Protein AF-A0A931Z4N9-F1 (afdb_monomer)

Secondary structure (DSSP, 8-state):
-EEEE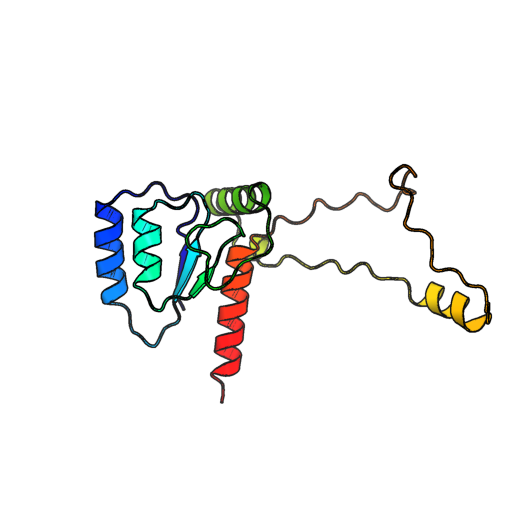-TT----HHHHHHHHHHHHTS-TTS-EEEE--TTS-HHHHHHHHHS--EEEEETT-SSPPSEEE---HHHHHHHHHHHHTT--HHHHH----------HHHHHHHHHTT-TT-PPPPPPPTTSPPP--S--PPPPP--HHHHHHHHHHHHHHHHT--

Nearest PDB structures (foldseek):
  8iye-assembly1_B  TM=2.465E-01  e=4.370E+00  Streptomyces hygroscopicus subsp. limoneus
  8iyf-assembly1_B  TM=2.688E-01  e=5.697E+00  Streptomyces hygroscopicus subsp. limoneus

Structure (mmCIF, N/CA/C/O backbone):
data_AF-A0A931Z4N9-F1
#
_entry.id   AF-A0A931Z4N9-F1
#
loop_
_atom_site.group_PDB
_atom_site.id
_atom_site.type_symbol
_atom_site.label_atom_id
_atom_site.label_a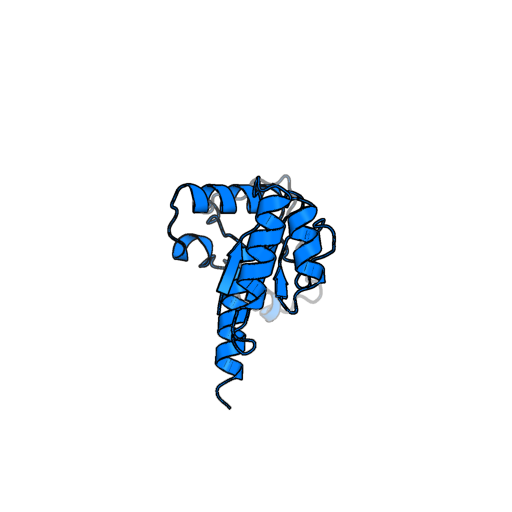lt_id
_atom_site.label_comp_id
_atom_site.label_asym_id
_atom_site.label_entity_id
_atom_site.label_seq_id
_atom_site.pdbx_PDB_ins_code
_atom_site.Cartn_x
_atom_site.Cartn_y
_atom_site.Cartn_z
_atom_site.occupancy
_atom_site.B_iso_or_equiv
_atom_site.auth_seq_id
_atom_site.auth_comp_id
_atom_site.auth_asym_id
_atom_site.auth_atom_id
_atom_site.pdbx_PDB_model_num
ATOM 1 N N . ALA A 1 1 ? -2.867 -9.776 9.766 1.00 87.06 1 ALA A N 1
ATOM 2 C CA . ALA A 1 1 ? -2.741 -8.319 9.523 1.00 87.06 1 ALA A CA 1
ATOM 3 C C . ALA A 1 1 ? -3.722 -7.926 8.421 1.00 87.06 1 ALA A C 1
ATOM 5 O O . ALA A 1 1 ? -4.298 -8.825 7.827 1.00 87.06 1 ALA A O 1
ATOM 6 N N . LEU A 1 2 ? -3.938 -6.634 8.160 1.00 92.81 2 LEU A N 1
ATOM 7 C CA . LEU A 1 2 ? -4.683 -6.173 6.978 1.00 92.81 2 LEU A CA 1
ATOM 8 C C . LEU A 1 2 ? -3.807 -5.207 6.192 1.00 92.81 2 LEU A C 1
ATOM 10 O O . LEU A 1 2 ? -3.187 -4.332 6.797 1.00 92.81 2 LEU A O 1
ATOM 14 N N . VAL A 1 3 ? -3.786 -5.379 4.876 1.00 95.06 3 VAL A N 1
ATOM 15 C CA . VAL A 1 3 ? -3.243 -4.406 3.932 1.00 95.06 3 VAL A CA 1
ATOM 16 C C . VAL A 1 3 ? -4.436 -3.800 3.210 1.00 95.06 3 VAL A C 1
ATOM 18 O O . VAL A 1 3 ? -5.223 -4.533 2.620 1.00 95.06 3 VAL A O 1
ATOM 21 N N . LEU A 1 4 ? -4.591 -2.488 3.322 1.00 94.38 4 LEU A N 1
ATOM 22 C CA . LEU A 1 4 ? -5.611 -1.724 2.625 1.00 94.38 4 LEU A CA 1
ATOM 23 C C . LEU A 1 4 ? -4.923 -0.913 1.534 1.00 94.38 4 LEU A C 1
ATOM 25 O O . LEU A 1 4 ? -4.118 -0.033 1.841 1.00 94.38 4 LEU A O 1
ATOM 29 N N . ASP A 1 5 ? -5.218 -1.223 0.279 1.00 94.94 5 ASP A N 1
ATOM 30 C CA . ASP A 1 5 ? -4.693 -0.466 -0.849 1.00 94.94 5 ASP A CA 1
ATOM 31 C C . ASP A 1 5 ? -5.649 0.674 -1.199 1.00 94.94 5 ASP A C 1
ATOM 33 O O . ASP A 1 5 ? -6.794 0.432 -1.575 1.00 94.94 5 ASP A O 1
ATOM 37 N N . LEU A 1 6 ? -5.199 1.916 -1.012 1.00 94.38 6 LEU A N 1
ATOM 38 C CA . LEU A 1 6 ? -5.955 3.118 -1.372 1.00 94.38 6 LEU A CA 1
ATOM 39 C C . LEU A 1 6 ? -5.322 3.860 -2.554 1.00 94.38 6 LEU A C 1
ATOM 41 O O . LEU A 1 6 ? -5.809 4.932 -2.935 1.00 94.38 6 LEU A O 1
ATOM 45 N N . ARG A 1 7 ? -4.246 3.314 -3.137 1.00 94.75 7 ARG A N 1
ATOM 46 C CA . ARG A 1 7 ? -3.598 3.903 -4.309 1.00 94.75 7 ARG A CA 1
ATOM 47 C C . ARG A 1 7 ? -4.597 3.973 -5.459 1.00 94.75 7 ARG A C 1
ATOM 49 O O . ARG A 1 7 ? -5.423 3.083 -5.616 1.00 94.75 7 ARG A O 1
ATOM 56 N N . TYR A 1 8 ? -4.534 5.061 -6.225 1.00 94.06 8 TYR A N 1
ATOM 57 C CA . TYR A 1 8 ? -5.346 5.285 -7.431 1.00 94.06 8 TYR A CA 1
ATOM 58 C C . TYR A 1 8 ? -6.875 5.130 -7.274 1.00 94.06 8 TYR A C 1
ATOM 60 O O . TYR A 1 8 ? -7.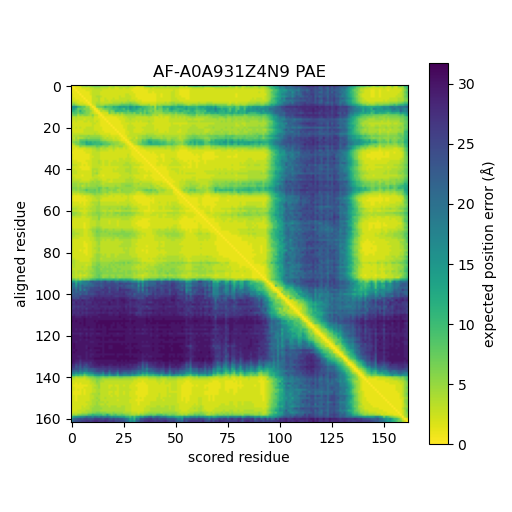591 5.068 -8.271 1.00 94.06 8 TYR A O 1
ATOM 68 N N . THR A 1 9 ? -7.395 5.119 -6.045 1.00 91.31 9 THR A N 1
ATOM 69 C CA . THR A 1 9 ? -8.836 5.037 -5.782 1.00 91.31 9 THR A CA 1
ATOM 70 C C . THR A 1 9 ? -9.570 6.294 -6.251 1.00 91.31 9 THR A C 1
ATOM 72 O O . THR A 1 9 ? -9.032 7.399 -6.244 1.00 91.31 9 THR A O 1
ATOM 75 N N . THR A 1 10 ? -10.843 6.141 -6.617 1.00 84.69 10 THR A N 1
ATOM 76 C CA . THR A 1 10 ? -11.712 7.236 -7.091 1.00 84.69 10 THR A CA 1
ATOM 77 C C . THR A 1 10 ? -12.733 7.698 -6.041 1.00 84.69 10 THR A C 1
ATOM 79 O O . THR A 1 10 ? -13.674 8.425 -6.353 1.00 84.69 10 THR A O 1
ATOM 82 N N . ALA A 1 11 ? -12.571 7.272 -4.785 1.00 73.62 11 ALA A N 1
ATOM 83 C CA . ALA A 1 11 ? -13.565 7.445 -3.729 1.00 73.62 11 ALA A CA 1
ATOM 84 C C . ALA A 1 11 ? -13.729 8.907 -3.256 1.00 73.62 11 ALA A C 1
ATOM 86 O O . ALA A 1 11 ? -12.760 9.663 -3.150 1.00 73.62 11 ALA A O 1
ATOM 87 N N . GLY A 1 12 ? -14.970 9.287 -2.925 1.00 71.50 12 GLY A N 1
ATOM 88 C CA . GLY A 1 12 ? -15.345 10.616 -2.424 1.00 71.50 12 GLY A CA 1
ATOM 89 C C . GLY A 1 12 ? -15.444 10.712 -0.893 1.00 71.50 12 GLY A C 1
ATOM 90 O O . GLY A 1 12 ? -15.155 9.766 -0.164 1.00 71.50 12 GLY A O 1
ATOM 91 N N . GLY A 1 13 ? -15.893 11.868 -0.386 1.00 70.75 13 GLY A N 1
ATOM 92 C CA . GLY A 1 13 ? -15.956 12.151 1.059 1.00 70.75 13 GLY A CA 1
ATOM 93 C C . GLY A 1 13 ? -16.860 11.210 1.871 1.00 70.75 13 GLY A C 1
ATOM 94 O O . GLY A 1 13 ? -16.494 10.838 2.983 1.00 70.75 13 GLY A O 1
ATOM 95 N N . ALA A 1 14 ? -17.994 10.768 1.314 1.00 76.12 14 ALA A N 1
ATOM 96 C CA . ALA A 1 14 ? -18.889 9.814 1.982 1.00 76.12 14 ALA A CA 1
ATOM 97 C C . ALA A 1 14 ? -18.198 8.460 2.238 1.00 76.12 14 ALA A C 1
ATOM 99 O O . ALA A 1 14 ? -18.234 7.941 3.352 1.00 76.12 14 ALA A O 1
ATOM 100 N N . SER A 1 15 ? -17.459 7.954 1.248 1.00 86.19 15 SER A N 1
ATOM 101 C CA . SER A 1 15 ? -16.686 6.713 1.363 1.00 86.19 15 SER A CA 1
ATOM 102 C C . SER A 1 15 ? -15.577 6.806 2.416 1.00 86.19 15 SER A C 1
ATOM 104 O O . SER A 1 15 ? -15.255 5.815 3.068 1.00 86.19 15 SER A O 1
ATOM 106 N N . ALA A 1 16 ? -14.997 7.994 2.621 1.00 87.06 16 ALA A N 1
ATOM 107 C CA . ALA A 1 16 ? -13.988 8.202 3.658 1.00 87.06 16 ALA A CA 1
ATOM 108 C C . ALA A 1 16 ? -14.575 8.073 5.076 1.00 87.06 16 ALA A C 1
ATOM 110 O O . ALA A 1 16 ? -13.934 7.479 5.944 1.00 87.06 16 ALA A O 1
ATOM 111 N N . ALA A 1 17 ? -15.792 8.578 5.306 1.00 88.69 17 ALA A N 1
ATOM 112 C CA . ALA A 1 17 ? -16.478 8.462 6.595 1.00 88.69 17 ALA A CA 1
ATOM 113 C C . ALA A 1 17 ? -16.884 7.010 6.903 1.00 88.69 17 ALA A C 1
ATOM 115 O O . ALA A 1 17 ? -16.684 6.529 8.020 1.00 88.69 17 ALA A O 1
ATOM 116 N N . GLU A 1 18 ? -17.393 6.287 5.903 1.00 90.38 18 GLU A N 1
ATOM 117 C CA . GLU A 1 18 ? -17.708 4.859 6.029 1.00 90.38 18 GLU A CA 1
ATOM 118 C C . GLU A 1 18 ? -16.456 4.036 6.343 1.00 90.38 18 GLU A C 1
ATOM 120 O O . GLU A 1 18 ? -16.451 3.237 7.283 1.00 90.38 18 GLU A O 1
ATOM 125 N N . LEU A 1 19 ? -15.359 4.286 5.621 1.00 90.31 19 LEU A N 1
ATOM 126 C CA . LEU A 1 19 ? -14.084 3.629 5.887 1.00 90.31 19 LEU A CA 1
ATOM 127 C C . LEU A 1 19 ? -13.566 3.956 7.293 1.00 90.31 19 LEU A C 1
ATOM 129 O O . LEU A 1 19 ? -13.088 3.063 7.988 1.00 90.31 19 LEU A O 1
ATOM 133 N N . GLN A 1 20 ? -13.680 5.208 7.743 1.00 89.44 20 GLN A N 1
ATOM 134 C CA . GLN A 1 20 ? -13.297 5.596 9.100 1.00 89.44 20 GLN A CA 1
ATOM 135 C C . GLN A 1 20 ? -14.081 4.814 10.157 1.00 89.44 20 GLN A C 1
ATOM 137 O O . GLN A 1 20 ? -13.481 4.286 11.096 1.00 89.44 20 GLN A O 1
ATOM 142 N N . SER A 1 21 ? -15.401 4.709 9.987 1.00 90.50 21 SER A N 1
ATOM 143 C CA . SER A 1 21 ? -16.265 3.934 10.878 1.00 90.50 21 SER A CA 1
ATOM 144 C C . SER A 1 21 ? -15.856 2.459 10.897 1.00 90.50 21 SER A C 1
ATOM 146 O O . SER A 1 21 ? -15.638 1.890 11.967 1.00 90.50 21 SER A O 1
ATOM 148 N N . ALA A 1 22 ? -15.625 1.863 9.723 1.00 89.75 22 ALA A N 1
ATOM 149 C CA . ALA A 1 22 ? -15.164 0.483 9.612 1.00 89.75 22 ALA A CA 1
ATOM 150 C C . ALA A 1 22 ? -13.819 0.267 10.330 1.00 89.75 22 ALA A C 1
ATOM 152 O O . ALA A 1 22 ? -13.668 -0.682 11.101 1.00 89.75 22 ALA A O 1
ATOM 153 N N . LEU A 1 23 ? -12.850 1.171 10.144 1.00 88.75 23 LEU A N 1
ATOM 154 C CA . LEU A 1 23 ? -11.543 1.086 10.797 1.00 88.75 23 LEU A CA 1
ATOM 155 C C . LEU A 1 23 ? -11.620 1.246 12.323 1.00 88.75 23 LEU A C 1
ATOM 157 O O . LEU A 1 23 ? -10.821 0.623 13.021 1.00 88.75 23 LEU A O 1
ATOM 161 N N . ALA A 1 24 ? -12.570 2.025 12.849 1.00 87.62 24 ALA A N 1
ATOM 162 C CA . ALA A 1 24 ? -12.753 2.216 14.290 1.00 87.62 24 ALA A CA 1
ATOM 163 C C . ALA A 1 24 ? -13.219 0.939 15.015 1.00 87.62 24 ALA A C 1
ATOM 165 O O . ALA A 1 24 ? -12.929 0.762 16.195 1.00 87.62 24 ALA A O 1
ATOM 166 N N . THR A 1 25 ? -13.895 0.025 14.311 1.00 87.75 25 THR A N 1
ATOM 167 C CA . THR A 1 25 ? -14.344 -1.267 14.871 1.00 87.75 25 THR A CA 1
ATOM 168 C C . THR A 1 25 ? -13.253 -2.339 14.892 1.00 87.75 25 THR A C 1
ATOM 170 O O . THR A 1 25 ? -13.435 -3.424 15.447 1.00 87.75 25 THR A O 1
ATOM 173 N N . ARG A 1 26 ? -12.102 -2.062 14.272 1.00 87.44 26 ARG A N 1
ATOM 174 C CA . ARG A 1 26 ? -11.026 -3.036 14.117 1.00 87.44 26 ARG A CA 1
ATOM 175 C C . ARG A 1 26 ? -10.359 -3.343 15.467 1.00 87.44 26 ARG A C 1
ATOM 177 O O . ARG A 1 26 ? -10.051 -2.423 16.224 1.00 87.44 26 ARG A O 1
ATOM 184 N N . PRO A 1 27 ? -9.998 -4.611 15.737 1.00 83.56 27 PRO A N 1
ATOM 185 C CA . PRO A 1 27 ? -9.208 -4.949 16.914 1.00 83.56 27 PRO A CA 1
ATOM 186 C C . PRO A 1 27 ? -7.818 -4.288 16.875 1.00 83.56 27 PRO A C 1
ATOM 188 O O . PRO A 1 27 ? -7.061 -4.431 15.909 1.00 83.56 27 PRO A O 1
ATOM 191 N N . ALA A 1 28 ? -7.463 -3.593 17.960 1.00 77.75 28 ALA A N 1
ATOM 192 C CA . ALA A 1 28 ? -6.239 -2.790 18.067 1.00 77.75 28 ALA A CA 1
ATOM 193 C C . ALA A 1 28 ? -4.931 -3.608 17.998 1.00 77.75 28 ALA A C 1
ATOM 195 O O . ALA A 1 28 ? -3.868 -3.072 17.696 1.00 77.75 28 ALA A O 1
ATOM 196 N N . ASN A 1 29 ? -4.990 -4.917 18.251 1.00 80.06 29 ASN A N 1
ATOM 197 C CA . ASN A 1 29 ? -3.825 -5.808 18.290 1.00 80.06 29 ASN A CA 1
ATOM 198 C C . ASN A 1 29 ? -3.395 -6.352 16.907 1.00 80.06 29 ASN A C 1
ATOM 200 O O . ASN A 1 29 ? -2.359 -7.023 16.795 1.00 80.06 29 ASN A O 1
ATOM 204 N N . ALA A 1 30 ? -4.160 -6.067 15.847 1.00 84.75 30 ALA A N 1
ATOM 205 C CA . ALA A 1 30 ? -3.900 -6.550 14.496 1.00 84.75 30 ALA A CA 1
ATOM 206 C C . ALA A 1 30 ? -3.264 -5.456 13.610 1.00 84.75 30 ALA A C 1
ATOM 208 O O . ALA A 1 30 ? -3.958 -4.498 13.251 1.00 84.75 30 ALA A O 1
ATOM 209 N N . PRO A 1 31 ? -2.002 -5.620 13.146 1.00 90.56 31 PRO A N 1
ATOM 210 C CA . PRO A 1 31 ? -1.324 -4.621 12.316 1.00 90.56 31 PRO A CA 1
ATOM 211 C C . PRO A 1 31 ? -2.147 -4.221 11.089 1.00 90.56 31 PRO A C 1
ATOM 213 O O . PRO A 1 31 ? -2.685 -5.096 10.397 1.00 90.56 31 PRO A O 1
ATOM 216 N N . LEU A 1 32 ? -2.243 -2.914 10.847 1.00 93.56 32 LEU A N 1
ATOM 217 C CA . LEU A 1 32 ? -2.905 -2.304 9.698 1.00 93.56 32 LEU A CA 1
ATOM 218 C C . LEU A 1 32 ? -1.863 -1.557 8.863 1.00 93.56 32 LEU A C 1
ATOM 220 O O . LEU A 1 32 ? -1.193 -0.655 9.368 1.00 93.56 32 LEU A O 1
ATOM 224 N N . PHE A 1 33 ? -1.751 -1.948 7.599 1.00 95.88 33 PHE A N 1
ATOM 225 C CA . PHE A 1 33 ? -0.919 -1.300 6.595 1.00 95.88 33 PHE A CA 1
ATOM 226 C C . PHE A 1 33 ? -1.831 -0.601 5.589 1.00 95.88 33 PHE A C 1
ATOM 228 O O . PHE A 1 33 ? -2.774 -1.224 5.106 1.00 95.88 33 PHE A O 1
ATOM 235 N N . ILE A 1 34 ? -1.566 0.666 5.283 1.00 95.88 34 ILE A N 1
ATOM 236 C CA . ILE A 1 34 ? -2.332 1.434 4.292 1.00 95.88 34 ILE A CA 1
ATOM 237 C C . ILE A 1 34 ? -1.381 1.850 3.177 1.00 95.88 34 ILE A C 1
ATOM 239 O O . ILE A 1 34 ? -0.384 2.523 3.447 1.00 95.88 34 ILE A O 1
ATOM 243 N N . LEU A 1 35 ? -1.676 1.439 1.946 1.00 97.06 35 LEU A N 1
ATOM 244 C CA . LEU A 1 35 ? -0.889 1.815 0.776 1.00 97.06 35 LEU A CA 1
ATOM 245 C C . LEU A 1 35 ? -1.458 3.104 0.189 1.00 97.06 35 LEU A C 1
ATOM 247 O O . LEU A 1 35 ? -2.661 3.213 -0.040 1.00 97.06 35 LEU A O 1
ATOM 251 N N . LEU A 1 36 ? -0.584 4.080 -0.021 1.00 96.06 36 LEU A N 1
ATOM 252 C CA . LEU A 1 36 ? -0.895 5.415 -0.505 1.00 96.06 36 LEU A CA 1
ATOM 253 C C . LEU A 1 36 ? -0.028 5.738 -1.723 1.00 96.06 36 LEU A C 1
ATOM 255 O O . LEU A 1 36 ? 1.067 5.207 -1.893 1.00 96.06 36 LEU A O 1
ATOM 259 N N . SER A 1 37 ? -0.536 6.632 -2.558 1.00 95.75 37 SER A N 1
ATOM 260 C CA . SER A 1 37 ? 0.135 7.210 -3.728 1.00 95.75 37 SER A CA 1
ATOM 261 C C . SER A 1 37 ? -0.195 8.705 -3.832 1.00 95.75 37 SER A C 1
ATOM 263 O O . SER A 1 37 ? -1.185 9.140 -3.229 1.00 95.75 37 SER A O 1
ATOM 265 N N . PRO A 1 38 ? 0.528 9.489 -4.653 1.00 95.06 38 PRO A N 1
ATOM 266 C CA . PRO A 1 38 ? 0.165 10.877 -4.945 1.00 95.06 38 PRO A CA 1
ATOM 267 C C . PRO A 1 38 ? -1.234 11.025 -5.566 1.00 95.06 38 PRO A C 1
ATOM 269 O O . PRO A 1 38 ? -1.838 12.087 -5.482 1.00 95.06 38 PRO A O 1
ATOM 272 N N . SER A 1 39 ? -1.767 9.957 -6.166 1.00 94.94 39 SER A N 1
ATOM 273 C CA . SER A 1 39 ? -3.114 9.919 -6.745 1.00 94.94 39 SER A CA 1
ATOM 274 C C . SER A 1 39 ? -4.213 9.567 -5.736 1.00 94.94 39 SER A C 1
ATOM 276 O O . SER A 1 39 ? -5.372 9.458 -6.122 1.00 94.94 39 SER A O 1
ATOM 278 N N . THR A 1 40 ? -3.880 9.361 -4.459 1.00 94.25 40 THR A N 1
ATOM 279 C CA . THR A 1 40 ? -4.884 9.035 -3.434 1.00 94.25 40 THR A CA 1
ATOM 280 C C . THR A 1 40 ? -5.756 10.261 -3.147 1.00 94.25 40 THR A C 1
ATOM 282 O O . THR A 1 40 ? -5.210 11.341 -2.912 1.00 94.25 40 THR A O 1
ATOM 285 N N . PRO A 1 41 ? -7.092 10.129 -3.093 1.00 92.81 41 PRO A N 1
ATOM 286 C CA . PRO A 1 41 ? -7.975 11.244 -2.775 1.00 92.81 41 PRO A CA 1
ATOM 287 C C . PRO A 1 41 ? -7.645 11.916 -1.424 1.00 92.81 41 PRO A C 1
ATOM 289 O O . PRO A 1 41 ? -7.449 11.214 -0.424 1.00 92.81 41 PRO A O 1
ATOM 292 N N . PRO A 1 42 ? -7.669 13.263 -1.330 1.00 90.56 42 PRO A N 1
ATOM 293 C CA . PRO A 1 42 ? -7.355 13.994 -0.096 1.00 90.56 42 PRO A CA 1
ATOM 294 C C . PRO A 1 42 ? -8.172 13.570 1.133 1.00 90.56 42 PRO A C 1
ATOM 296 O O . PRO A 1 42 ? -7.646 13.539 2.245 1.00 90.56 42 PRO A O 1
ATOM 299 N N . ALA A 1 43 ? -9.442 13.198 0.944 1.00 89.75 43 ALA A N 1
ATOM 300 C CA . ALA A 1 43 ? -10.304 12.722 2.028 1.00 89.75 43 ALA A CA 1
ATOM 301 C C . ALA A 1 43 ? -9.778 11.420 2.664 1.00 89.75 43 ALA A C 1
ATOM 303 O O . ALA A 1 43 ? -9.784 11.274 3.886 1.00 89.75 43 ALA A O 1
ATOM 304 N N . LEU A 1 44 ? -9.254 10.499 1.848 1.00 90.94 44 LEU A N 1
ATOM 305 C CA . LEU A 1 44 ? -8.648 9.252 2.319 1.00 90.94 44 LEU A CA 1
ATOM 306 C C . LEU A 1 44 ? -7.254 9.482 2.918 1.00 90.94 44 LEU A C 1
ATOM 308 O O . LEU A 1 44 ? -6.882 8.850 3.908 1.00 90.94 44 LEU A O 1
ATOM 312 N N . LEU A 1 45 ? -6.497 10.442 2.381 1.00 90.06 45 LEU A N 1
ATOM 313 C CA . LEU A 1 45 ? -5.219 10.861 2.960 1.00 90.06 45 LEU A CA 1
ATOM 314 C C . LEU A 1 45 ? -5.398 11.443 4.369 1.00 90.06 45 LEU A C 1
ATOM 316 O O . LEU A 1 45 ? -4.599 11.141 5.259 1.00 90.06 45 LEU A O 1
ATOM 320 N N . ALA A 1 46 ? -6.459 12.216 4.613 1.00 87.50 46 ALA A N 1
ATOM 321 C CA . ALA A 1 46 ? -6.768 12.751 5.938 1.00 87.50 46 ALA A CA 1
ATOM 322 C C . ALA A 1 46 ? -7.038 11.643 6.974 1.00 87.50 46 ALA A C 1
ATOM 324 O O . ALA A 1 46 ? -6.561 11.741 8.107 1.00 87.50 46 ALA A O 1
ATOM 325 N N . LEU A 1 47 ? -7.720 10.561 6.578 1.00 85.12 47 LEU A N 1
ATOM 326 C CA . LEU A 1 47 ? -7.976 9.404 7.443 1.00 85.12 47 LEU A CA 1
ATOM 327 C C . LEU A 1 47 ? -6.675 8.747 7.925 1.00 85.12 47 LEU A C 1
ATOM 329 O O . LEU A 1 47 ? -6.550 8.364 9.090 1.00 85.12 47 LEU A O 1
ATOM 333 N N . SER A 1 48 ? -5.674 8.671 7.047 1.00 82.94 48 SER A N 1
ATOM 334 C CA . SER A 1 48 ? -4.377 8.074 7.371 1.00 82.94 48 SER A CA 1
ATOM 335 C C . SER A 1 48 ? -3.632 8.803 8.501 1.00 82.94 48 SER A C 1
ATOM 337 O O . SER A 1 48 ? -2.890 8.170 9.251 1.00 82.94 48 SER A O 1
ATOM 339 N N . ARG A 1 49 ? -3.878 10.111 8.684 1.00 80.56 49 ARG A N 1
ATOM 340 C CA . ARG A 1 49 ? -3.279 10.923 9.762 1.00 80.56 49 ARG A CA 1
ATOM 341 C C . ARG A 1 49 ? -3.865 10.611 11.135 1.00 80.56 49 ARG A C 1
ATOM 343 O O . ARG A 1 49 ? -3.185 10.770 12.141 1.00 80.56 49 ARG A O 1
ATOM 350 N N . GLN A 1 50 ? -5.127 10.197 11.168 1.00 79.56 50 GLN A N 1
ATOM 351 C CA . GLN A 1 50 ? -5.869 9.938 12.403 1.00 79.56 50 GLN A CA 1
ATOM 352 C C . GLN A 1 50 ? -5.713 8.487 12.874 1.00 79.56 50 GLN A C 1
ATOM 354 O O . GLN A 1 50 ? -6.104 8.146 13.987 1.00 79.56 50 GLN A O 1
ATOM 359 N N . SER A 1 51 ? -5.147 7.621 12.030 1.00 78.06 51 SER A N 1
ATOM 360 C CA . SER A 1 51 ? -5.006 6.197 12.303 1.00 78.06 51 SER A CA 1
ATOM 361 C C . SER A 1 51 ? -3.609 5.847 12.837 1.00 78.06 51 SER A C 1
ATOM 363 O O . SER A 1 51 ? -2.598 6.329 12.312 1.00 78.06 51 SER A O 1
ATOM 365 N N . PRO A 1 52 ? -3.494 4.916 13.805 1.00 83.62 52 PRO A N 1
ATOM 366 C CA . PRO A 1 52 ? -2.206 4.330 14.176 1.00 83.62 52 PRO A CA 1
ATOM 367 C C . PRO A 1 52 ? -1.615 3.432 13.071 1.00 83.62 52 PRO A C 1
ATOM 369 O O . PRO A 1 52 ? -0.503 2.931 13.231 1.00 83.62 52 PRO A O 1
ATOM 372 N N . ALA A 1 53 ? -2.319 3.236 11.948 1.00 90.12 53 ALA A N 1
ATOM 373 C CA . ALA A 1 53 ? -1.865 2.448 10.808 1.00 90.12 53 ALA A CA 1
ATOM 374 C C . ALA A 1 53 ? -0.469 2.843 10.308 1.00 90.12 53 ALA A C 1
ATOM 376 O O . ALA A 1 53 ? -0.078 4.015 10.330 1.00 90.12 53 ALA A O 1
ATOM 377 N N . LEU A 1 54 ? 0.274 1.862 9.799 1.00 94.25 54 LEU A N 1
ATOM 378 C CA . LEU A 1 54 ? 1.525 2.116 9.100 1.00 94.25 54 LEU A CA 1
ATOM 379 C C . LEU A 1 54 ? 1.215 2.446 7.638 1.00 94.25 54 LEU A C 1
ATOM 381 O O . LEU A 1 54 ? 0.703 1.599 6.908 1.00 94.25 54 LEU A O 1
ATOM 385 N N . THR A 1 55 ? 1.505 3.674 7.218 1.00 96.69 55 THR A N 1
ATOM 386 C CA . THR A 1 55 ? 1.315 4.110 5.832 1.00 96.69 55 THR A CA 1
ATOM 387 C C . THR A 1 55 ? 2.560 3.822 5.003 1.00 96.69 55 THR A C 1
ATOM 389 O O . THR A 1 55 ? 3.682 4.053 5.458 1.00 96.69 55 THR A O 1
ATOM 392 N N . LEU A 1 56 ? 2.364 3.319 3.787 1.00 97.94 56 LEU A N 1
ATOM 393 C CA . LEU A 1 56 ? 3.426 3.010 2.834 1.00 97.94 56 LEU A CA 1
ATOM 394 C C . LEU A 1 56 ? 3.096 3.640 1.489 1.00 97.94 56 LEU A C 1
ATOM 396 O O . LEU A 1 56 ? 1.942 3.625 1.080 1.00 97.94 56 LEU A O 1
ATOM 400 N N . GLY A 1 57 ? 4.093 4.153 0.785 1.00 96.81 57 GLY A N 1
ATOM 401 C CA . GLY A 1 57 ? 3.884 4.716 -0.545 1.00 96.81 57 GLY A CA 1
ATOM 402 C C . GLY A 1 57 ? 5.176 5.231 -1.162 1.00 96.81 57 GLY A C 1
ATOM 403 O O . GLY A 1 57 ? 6.200 5.284 -0.471 1.00 96.81 57 GLY A O 1
ATOM 404 N N . PRO A 1 58 ? 5.162 5.597 -2.451 1.00 96.31 58 PRO A N 1
ATOM 405 C CA . PRO A 1 58 ? 6.313 6.199 -3.101 1.00 96.31 58 PRO A CA 1
ATOM 406 C C . PRO A 1 58 ? 6.594 7.603 -2.555 1.00 96.31 58 PRO A C 1
ATOM 408 O O . PRO A 1 58 ? 5.738 8.250 -1.937 1.00 96.31 58 PRO A O 1
ATOM 411 N N . ALA A 1 59 ? 7.805 8.090 -2.829 1.00 94.06 59 ALA A N 1
ATOM 412 C CA . ALA A 1 59 ? 8.146 9.492 -2.619 1.00 94.06 59 ALA A CA 1
ATOM 413 C C . ALA A 1 59 ? 7.180 10.413 -3.393 1.00 94.06 59 ALA A C 1
ATOM 415 O O . ALA A 1 59 ? 6.684 10.049 -4.458 1.00 94.06 59 ALA A O 1
ATOM 416 N N . GLY A 1 60 ? 6.906 11.600 -2.846 1.00 91.62 60 GLY A N 1
ATOM 417 C CA . GLY A 1 60 ? 5.956 12.562 -3.422 1.00 91.62 60 GLY A CA 1
ATOM 418 C C . GLY A 1 60 ? 4.489 12.327 -3.044 1.00 91.62 60 GLY A C 1
ATOM 419 O O . GLY A 1 60 ? 3.625 13.093 -3.459 1.00 91.62 60 GLY A O 1
ATOM 420 N N . THR A 1 61 ? 4.187 11.293 -2.254 1.00 93.38 61 THR A N 1
ATOM 421 C CA . THR A 1 61 ? 2.872 11.155 -1.612 1.00 93.38 61 THR A CA 1
ATOM 422 C C . THR A 1 61 ? 2.768 12.162 -0.468 1.00 93.38 61 THR A C 1
ATOM 424 O O . THR A 1 61 ? 3.635 12.165 0.402 1.00 93.38 61 THR A O 1
ATOM 427 N N . GLU A 1 62 ? 1.709 12.977 -0.445 1.00 91.44 62 GLU A N 1
ATOM 428 C CA . GLU A 1 62 ? 1.490 13.998 0.587 1.00 91.44 62 GLU A CA 1
ATOM 429 C C . GLU A 1 62 ? 0.180 13.759 1.360 1.00 91.44 62 GLU A C 1
ATOM 431 O O . GLU A 1 62 ? -0.880 13.695 0.742 1.00 91.44 62 GLU A O 1
ATOM 436 N N . PRO A 1 63 ? 0.197 13.652 2.706 1.00 89.25 63 PRO A N 1
ATOM 437 C CA . PRO A 1 63 ? 1.379 13.690 3.570 1.00 89.25 63 PRO A CA 1
ATOM 438 C C . PRO A 1 63 ? 2.328 12.511 3.318 1.00 89.25 63 PRO A C 1
ATOM 440 O O . PRO A 1 63 ? 1.884 11.424 2.941 1.00 89.25 63 PRO A O 1
ATOM 443 N N . ALA A 1 64 ? 3.615 12.724 3.604 1.00 92.75 64 ALA A N 1
ATOM 444 C CA . ALA A 1 64 ? 4.635 11.687 3.499 1.00 92.75 64 ALA A CA 1
ATOM 445 C C . ALA A 1 64 ? 4.220 10.392 4.241 1.00 92.75 64 ALA A C 1
ATOM 447 O O . ALA A 1 64 ? 3.880 10.439 5.432 1.00 92.75 64 ALA A O 1
ATOM 448 N N . PRO A 1 65 ? 4.256 9.221 3.575 1.00 95.06 65 PRO A N 1
ATOM 449 C CA . PRO A 1 65 ? 4.020 7.937 4.218 1.00 95.06 65 PRO A CA 1
ATOM 450 C C . PRO A 1 65 ? 5.057 7.661 5.311 1.00 95.06 65 PRO A C 1
ATOM 452 O O . PRO A 1 65 ? 6.223 8.029 5.183 1.00 95.06 65 PRO A O 1
ATOM 455 N N . LYS A 1 66 ? 4.662 6.926 6.358 1.00 95.88 66 LYS A N 1
ATOM 456 C CA . LYS A 1 66 ? 5.574 6.492 7.433 1.00 95.88 66 LYS A CA 1
ATOM 457 C C . LYS A 1 66 ? 6.710 5.615 6.897 1.00 95.88 66 LYS A C 1
ATOM 459 O O . LYS A 1 66 ? 7.802 5.613 7.454 1.00 95.88 66 LYS A O 1
ATOM 464 N N . VAL A 1 67 ? 6.452 4.869 5.823 1.00 96.62 67 VAL A N 1
ATOM 465 C CA . VAL A 1 67 ? 7.453 4.099 5.083 1.00 96.62 67 VAL A CA 1
ATOM 466 C C . VAL A 1 67 ? 7.456 4.555 3.629 1.00 96.62 67 VAL A C 1
ATOM 468 O O . VAL A 1 67 ? 6.590 4.170 2.842 1.00 96.62 67 VAL A O 1
ATOM 471 N N . VAL A 1 68 ? 8.459 5.350 3.265 1.00 97.19 68 VAL A N 1
ATOM 472 C CA . VAL A 1 68 ? 8.684 5.757 1.875 1.00 97.19 68 VAL A CA 1
ATOM 473 C C . VAL A 1 68 ? 9.361 4.612 1.122 1.00 97.19 68 VAL A C 1
ATOM 475 O O . VAL A 1 68 ? 10.425 4.125 1.511 1.00 97.19 68 VAL A O 1
ATOM 478 N N . VAL A 1 69 ? 8.733 4.156 0.043 1.00 96.00 69 VAL A N 1
ATOM 479 C CA . VAL A 1 69 ? 9.201 3.041 -0.781 1.00 96.00 69 VAL A CA 1
ATOM 480 C C . VAL A 1 69 ? 9.866 3.580 -2.042 1.00 96.00 69 VAL A C 1
ATOM 482 O O . VAL A 1 69 ? 9.304 4.405 -2.755 1.00 96.00 69 VAL A O 1
ATOM 485 N N . LYS A 1 70 ? 11.072 3.090 -2.341 1.00 93.75 70 LYS A N 1
ATOM 486 C CA . LYS A 1 70 ? 11.790 3.444 -3.569 1.00 93.75 70 LYS A CA 1
ATOM 487 C C . LYS A 1 70 ? 11.132 2.765 -4.774 1.00 93.75 70 LYS A C 1
ATOM 489 O O . LYS A 1 70 ? 11.371 1.587 -5.030 1.00 93.75 70 LYS A O 1
ATOM 494 N N . THR A 1 71 ? 10.314 3.518 -5.496 1.00 92.12 71 THR A N 1
ATOM 495 C CA . THR A 1 71 ? 9.708 3.148 -6.778 1.00 92.12 71 THR A CA 1
ATOM 496 C C . THR A 1 71 ? 9.343 4.432 -7.524 1.00 92.12 71 THR A C 1
ATOM 498 O O . THR A 1 71 ? 9.068 5.450 -6.888 1.00 92.12 71 THR A O 1
ATOM 501 N N . ASP A 1 72 ? 9.407 4.414 -8.852 1.00 90.75 72 ASP A N 1
ATOM 502 C CA . ASP A 1 72 ? 8.929 5.518 -9.683 1.00 90.75 72 ASP A CA 1
ATOM 503 C C . ASP A 1 72 ? 7.414 5.406 -9.933 1.00 90.75 72 ASP A C 1
ATOM 505 O O . ASP A 1 72 ? 6.834 4.322 -9.849 1.00 90.75 72 ASP A O 1
ATOM 509 N N . ALA A 1 73 ? 6.774 6.532 -10.259 1.00 89.50 73 ALA A N 1
ATOM 510 C CA . ALA A 1 73 ? 5.322 6.608 -10.423 1.00 89.50 73 ALA A CA 1
ATOM 511 C C . ALA A 1 73 ? 4.782 5.731 -11.568 1.00 89.50 73 ALA A C 1
ATOM 513 O O . ALA A 1 73 ? 3.661 5.236 -11.478 1.00 89.50 73 ALA A O 1
ATOM 514 N N . ALA A 1 74 ? 5.560 5.524 -12.636 1.00 90.88 74 ALA A N 1
ATOM 515 C CA . ALA A 1 74 ? 5.129 4.712 -13.770 1.00 90.88 74 ALA A CA 1
ATOM 516 C C . ALA A 1 74 ? 5.170 3.215 -13.431 1.00 90.88 74 ALA A C 1
ATOM 518 O O . ALA A 1 74 ? 4.269 2.466 -13.808 1.00 90.88 74 ALA A O 1
ATOM 519 N N . SER A 1 75 ? 6.192 2.768 -12.703 1.00 91.56 75 SER A N 1
ATOM 520 C CA . SER A 1 75 ? 6.285 1.391 -12.216 1.00 91.56 75 SER A CA 1
ATOM 521 C C . SER A 1 75 ? 5.239 1.083 -11.143 1.00 91.56 75 SER A C 1
ATOM 523 O O . SER A 1 75 ? 4.612 0.030 -11.233 1.00 91.56 75 SER A O 1
ATOM 525 N N . ASP A 1 76 ? 5.001 1.993 -10.188 1.00 93.94 76 ASP A N 1
ATOM 526 C CA . ASP A 1 76 ? 3.921 1.856 -9.191 1.00 93.94 76 ASP A CA 1
ATOM 527 C C . ASP A 1 76 ? 2.560 1.724 -9.885 1.00 93.94 76 ASP A C 1
ATOM 529 O O . ASP A 1 76 ? 1.812 0.784 -9.614 1.00 93.94 76 ASP A O 1
ATOM 533 N N . ARG A 1 77 ? 2.288 2.587 -10.876 1.00 95.00 77 ARG A N 1
ATOM 534 C CA . ARG A 1 77 ? 1.034 2.544 -11.629 1.00 95.00 77 ARG A CA 1
ATOM 535 C C . ARG A 1 77 ? 0.856 1.244 -12.408 1.00 95.00 77 ARG A C 1
ATOM 537 O O . ARG A 1 77 ? -0.194 0.624 -12.308 1.00 95.00 77 ARG A O 1
ATOM 544 N N . ARG A 1 78 ? 1.876 0.803 -13.152 1.00 94.75 78 ARG A N 1
ATOM 545 C CA . ARG A 1 78 ? 1.802 -0.458 -13.913 1.00 94.75 78 ARG A CA 1
ATOM 546 C C . ARG A 1 78 ? 1.600 -1.668 -13.006 1.00 94.75 78 ARG A C 1
ATOM 548 O O . ARG A 1 78 ? 0.878 -2.583 -13.382 1.00 94.75 78 ARG A O 1
ATOM 555 N N . ALA A 1 79 ? 2.248 -1.691 -11.842 1.00 93.94 79 ALA A N 1
ATOM 556 C CA . ALA A 1 79 ? 2.096 -2.780 -10.886 1.00 93.94 79 ALA A CA 1
ATOM 557 C C . ALA A 1 79 ? 0.683 -2.814 -10.283 1.00 93.94 79 ALA A C 1
ATOM 559 O O . ALA A 1 79 ? 0.096 -3.889 -10.182 1.00 93.94 79 ALA A O 1
ATOM 560 N N . TYR A 1 80 ? 0.122 -1.643 -9.966 1.00 95.50 80 TYR A N 1
ATOM 561 C CA . TYR A 1 80 ? -1.270 -1.511 -9.543 1.00 95.50 80 TYR A CA 1
ATOM 562 C C . TYR A 1 80 ? -2.247 -1.978 -10.632 1.00 95.50 80 TYR A C 1
ATOM 564 O O . TYR A 1 80 ? -3.088 -2.832 -10.373 1.00 95.50 80 TYR A O 1
ATOM 572 N N . ASP A 1 81 ? -2.091 -1.493 -11.869 1.00 95.56 81 ASP A N 1
ATOM 573 C CA . ASP A 1 81 ? -2.960 -1.879 -12.988 1.00 95.56 81 ASP A CA 1
ATOM 574 C C . ASP A 1 81 ? -2.888 -3.394 -13.264 1.00 95.56 81 ASP A C 1
ATOM 576 O O . ASP A 1 81 ? -3.896 -4.016 -13.590 1.00 95.56 81 ASP A O 1
ATOM 580 N N . ALA A 1 82 ? -1.713 -4.015 -13.104 1.00 94.62 82 ALA A N 1
ATOM 581 C CA . ALA A 1 82 ? -1.561 -5.462 -13.231 1.00 94.62 82 ALA A CA 1
ATOM 582 C C . ALA A 1 82 ? -2.321 -6.225 -12.134 1.00 94.62 82 ALA A C 1
ATOM 584 O O . ALA A 1 82 ? -2.933 -7.252 -12.429 1.00 94.62 82 ALA A O 1
ATOM 585 N N . LEU A 1 83 ? -2.306 -5.730 -10.891 1.00 93.81 83 LEU A N 1
ATOM 586 C CA . LEU A 1 83 ? -3.076 -6.317 -9.793 1.00 93.81 83 LEU A CA 1
ATOM 587 C C . LEU A 1 83 ? -4.585 -6.223 -10.065 1.00 93.81 83 LEU A C 1
ATOM 589 O O . LEU A 1 83 ? -5.280 -7.230 -9.947 1.00 93.81 83 LEU A O 1
ATOM 593 N N . GLU A 1 84 ? -5.071 -5.057 -10.500 1.00 93.12 84 GLU A N 1
ATOM 594 C CA . GLU A 1 84 ? -6.476 -4.847 -10.888 1.00 93.12 84 GLU A CA 1
ATOM 595 C C . GLU A 1 84 ? -6.887 -5.724 -12.082 1.00 93.12 84 GLU A C 1
ATOM 597 O O . GLU A 1 84 ? -7.999 -6.248 -12.126 1.00 93.12 84 GLU A O 1
ATOM 602 N N . ALA A 1 85 ? -5.972 -5.959 -13.028 1.00 94.44 85 ALA A N 1
ATOM 603 C CA . ALA A 1 85 ? -6.176 -6.873 -14.152 1.00 94.44 85 ALA A CA 1
ATOM 604 C C . ALA A 1 85 ? -6.146 -8.366 -13.757 1.00 94.44 85 ALA A C 1
ATOM 606 O O . ALA A 1 85 ? -6.291 -9.233 -14.621 1.00 94.44 85 ALA A O 1
ATOM 607 N N . GLY A 1 86 ? -5.965 -8.686 -12.470 1.00 92.94 86 GLY A N 1
ATOM 608 C CA . GLY A 1 86 ? -6.005 -10.049 -11.944 1.00 92.94 86 GLY A CA 1
ATOM 609 C C . GLY A 1 86 ? -4.663 -10.782 -11.955 1.00 92.94 86 GLY A C 1
ATOM 610 O O . GLY A 1 86 ? -4.647 -12.011 -11.852 1.00 92.94 86 GLY A O 1
ATOM 611 N N . ALA A 1 87 ? -3.533 -10.074 -12.073 1.00 91.94 87 ALA A N 1
ATOM 612 C CA . ALA A 1 87 ? -2.225 -10.696 -11.898 1.00 91.94 87 ALA A CA 1
ATOM 613 C C . ALA A 1 87 ? -2.125 -11.352 -10.512 1.00 91.94 87 ALA A C 1
ATOM 615 O O . ALA A 1 87 ? -2.532 -10.789 -9.493 1.00 91.94 87 ALA A O 1
ATOM 616 N N . ALA A 1 88 ? -1.565 -12.561 -10.472 1.00 91.00 88 ALA A N 1
ATOM 617 C CA . ALA A 1 88 ? -1.438 -13.302 -9.229 1.00 91.00 88 ALA A CA 1
ATOM 618 C C . ALA A 1 88 ? -0.506 -12.562 -8.256 1.00 91.00 88 ALA A C 1
ATOM 620 O O . ALA A 1 88 ? 0.594 -12.136 -8.618 1.00 91.00 88 ALA A O 1
ATOM 621 N N . LEU A 1 89 ? -0.953 -12.401 -7.008 1.00 89.69 89 LEU A N 1
ATOM 622 C CA . LEU A 1 89 ? -0.265 -11.587 -6.004 1.00 89.69 89 LEU A CA 1
ATOM 623 C C . LEU A 1 89 ? 1.197 -12.008 -5.791 1.00 89.69 89 LEU A C 1
ATOM 625 O O . LEU A 1 89 ? 2.070 -11.158 -5.630 1.00 89.69 89 LEU A O 1
ATOM 629 N N . ASP A 1 90 ? 1.468 -13.312 -5.796 1.00 89.25 90 ASP A N 1
ATOM 630 C CA . ASP A 1 90 ? 2.805 -13.883 -5.653 1.00 89.25 90 ASP A CA 1
ATOM 631 C C . ASP A 1 90 ? 3.761 -13.402 -6.750 1.00 89.25 90 ASP A C 1
ATOM 633 O O . ASP A 1 90 ? 4.902 -13.056 -6.445 1.00 89.25 90 ASP A O 1
ATOM 637 N N . THR A 1 91 ? 3.300 -13.280 -7.994 1.00 89.50 91 THR A N 1
ATOM 638 C CA . THR A 1 91 ? 4.119 -12.789 -9.115 1.00 89.50 91 THR A CA 1
ATOM 639 C C . THR A 1 91 ? 4.570 -11.339 -8.924 1.00 89.50 91 THR A C 1
ATOM 641 O O . THR A 1 91 ? 5.713 -11.008 -9.231 1.00 89.50 91 THR A O 1
ATOM 644 N N . LEU A 1 92 ? 3.722 -10.495 -8.326 1.00 90.69 92 LEU A N 1
ATOM 645 C CA . LEU A 1 92 ? 4.003 -9.075 -8.096 1.00 90.69 92 LEU A CA 1
ATOM 646 C C . LEU A 1 92 ? 4.875 -8.813 -6.859 1.00 90.69 92 LEU A C 1
ATOM 648 O O . LEU A 1 92 ? 5.517 -7.768 -6.779 1.00 90.69 92 LEU A O 1
ATOM 652 N N . ILE A 1 93 ? 4.920 -9.730 -5.885 1.00 91.12 93 ILE A N 1
ATOM 653 C CA . ILE A 1 93 ? 5.661 -9.528 -4.623 1.00 91.12 93 ILE A CA 1
ATOM 654 C C . ILE A 1 93 ? 6.951 -10.347 -4.517 1.00 91.12 93 ILE A C 1
ATOM 656 O O . ILE A 1 93 ? 7.744 -10.115 -3.603 1.00 91.12 93 ILE A O 1
ATOM 660 N N . THR A 1 94 ? 7.193 -11.299 -5.420 1.00 82.44 94 THR A N 1
ATOM 661 C CA . THR A 1 94 ? 8.362 -12.201 -5.369 1.00 82.44 94 THR A CA 1
ATOM 662 C C . THR A 1 94 ? 9.587 -11.686 -6.116 1.00 82.44 94 THR A C 1
ATOM 664 O O . THR A 1 94 ? 10.554 -12.436 -6.242 1.00 82.44 94 THR A O 1
ATOM 667 N N . GLY A 1 95 ? 9.589 -10.418 -6.554 1.00 64.25 95 GLY A N 1
ATOM 668 C CA . GLY A 1 95 ? 10.672 -9.811 -7.330 1.00 64.25 95 GLY A CA 1
ATOM 669 C C . GLY A 1 95 ? 12.053 -10.196 -6.803 1.00 64.25 95 GLY A C 1
ATOM 670 O O . GLY A 1 95 ? 12.493 -9.686 -5.765 1.00 64.25 95 GLY A O 1
ATOM 671 N N . LYS A 1 96 ? 12.717 -11.123 -7.507 1.00 58.16 96 LYS A N 1
ATOM 672 C CA . LYS A 1 96 ? 14.099 -11.494 -7.222 1.00 58.16 96 LYS A CA 1
ATOM 673 C C . LYS A 1 96 ? 14.932 -10.250 -7.484 1.00 58.16 96 LYS A C 1
ATOM 675 O O . LYS A 1 96 ? 14.856 -9.649 -8.550 1.00 58.16 96 LYS A O 1
ATOM 680 N N . ILE A 1 97 ? 15.686 -9.823 -6.478 1.00 53.97 97 ILE A N 1
ATOM 681 C CA . ILE A 1 97 ? 16.796 -8.915 -6.729 1.00 53.97 97 ILE A CA 1
ATOM 682 C C . ILE A 1 97 ? 17.827 -9.794 -7.418 1.00 53.97 97 ILE A C 1
ATOM 684 O O . ILE A 1 97 ? 18.526 -10.552 -6.742 1.00 53.97 97 ILE A O 1
ATOM 688 N N . ASP A 1 98 ? 17.857 -9.748 -8.745 1.00 50.34 98 ASP A N 1
ATOM 689 C CA . ASP A 1 98 ? 18.979 -10.279 -9.500 1.00 50.34 98 ASP A CA 1
ATOM 690 C C . ASP A 1 98 ? 20.183 -9.426 -9.112 1.00 50.34 98 ASP A C 1
ATOM 692 O O . ASP A 1 98 ? 20.384 -8.308 -9.580 1.00 50.34 98 ASP A O 1
ATOM 696 N N . LYS A 1 99 ? 20.918 -9.913 -8.112 1.00 52.88 99 LYS A N 1
ATOM 697 C CA . LYS A 1 99 ? 22.230 -9.381 -7.796 1.00 52.88 99 LYS A CA 1
ATOM 698 C C . LYS A 1 99 ? 23.129 -9.820 -8.934 1.00 52.88 99 LYS A C 1
ATOM 700 O O . LYS A 1 99 ? 23.303 -11.023 -9.138 1.00 52.88 99 LYS A O 1
ATOM 705 N N . GLU A 1 100 ? 23.666 -8.845 -9.651 1.00 55.41 100 GLU A N 1
ATOM 706 C CA . GLU A 1 100 ? 24.752 -9.065 -10.591 1.00 55.41 100 GLU A CA 1
ATOM 707 C C . GLU A 1 100 ? 25.853 -9.832 -9.856 1.00 55.41 100 GLU A C 1
ATOM 709 O O . GLU A 1 100 ? 26.342 -9.407 -8.804 1.00 55.41 100 GLU A O 1
ATOM 714 N N . ARG A 1 101 ? 26.136 -11.046 -10.330 1.00 62.22 101 ARG A N 1
ATOM 715 C CA . ARG A 1 101 ? 27.221 -11.843 -9.779 1.00 62.22 101 ARG A CA 1
ATOM 716 C C . ARG A 1 101 ? 28.488 -11.310 -10.412 1.00 62.22 101 ARG A C 1
ATOM 718 O O . ARG A 1 101 ? 28.764 -11.620 -11.563 1.00 62.22 101 ARG A O 1
ATOM 725 N N . PHE A 1 102 ? 29.213 -10.489 -9.667 1.00 56.12 102 PHE A N 1
ATOM 726 C CA . PHE A 1 102 ? 30.600 -10.221 -10.004 1.00 56.12 102 PHE A CA 1
ATOM 727 C C . PHE A 1 102 ? 31.338 -11.560 -9.953 1.00 56.12 102 PHE A C 1
ATOM 729 O O . PHE A 1 102 ? 31.234 -12.282 -8.959 1.00 56.12 102 PHE A O 1
ATOM 736 N N . ASP A 1 103 ? 31.977 -11.926 -11.061 1.00 58.47 103 ASP A N 1
ATOM 737 C CA . ASP A 1 103 ? 32.768 -13.145 -11.157 1.00 58.47 103 ASP A CA 1
ATOM 738 C C . ASP A 1 103 ? 33.984 -12.998 -10.237 1.00 58.47 103 ASP A C 1
ATOM 740 O O . ASP A 1 103 ? 34.924 -12.253 -10.518 1.00 58.47 103 ASP A O 1
ATOM 744 N N . GLU A 1 1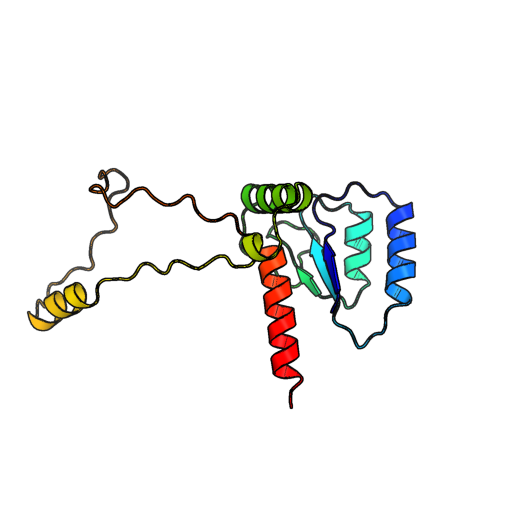04 ? 33.934 -13.659 -9.080 1.00 59.41 104 GLU A N 1
ATOM 745 C CA . GLU A 1 104 ? 35.006 -13.613 -8.084 1.00 59.41 104 GLU A CA 1
ATOM 746 C C . GLU A 1 104 ? 36.331 -14.148 -8.659 1.00 59.41 104 GLU A C 1
ATOM 748 O O . GLU A 1 104 ? 37.393 -13.789 -8.153 1.00 59.41 104 GLU A O 1
ATOM 753 N N . ALA A 1 105 ? 36.295 -14.937 -9.744 1.00 58.28 105 ALA A N 1
ATOM 754 C CA . ALA A 1 105 ? 37.495 -15.412 -10.428 1.00 58.28 105 ALA A CA 1
ATOM 755 C C . ALA A 1 105 ? 38.306 -14.261 -11.047 1.00 58.28 105 ALA A C 1
ATOM 757 O O . ALA A 1 105 ? 39.531 -14.257 -10.938 1.00 58.28 105 ALA A O 1
ATOM 758 N N . THR A 1 106 ? 37.643 -13.244 -11.610 1.00 57.41 106 THR A N 1
ATOM 759 C CA . THR A 1 106 ? 38.317 -12.065 -12.181 1.00 57.41 106 THR A CA 1
ATOM 760 C C . THR A 1 106 ? 38.958 -11.207 -11.087 1.00 57.41 106 THR A C 1
ATOM 762 O O . THR A 1 106 ? 40.100 -10.777 -11.226 1.00 57.41 106 THR A O 1
ATOM 765 N N . LEU A 1 107 ? 38.279 -11.037 -9.944 1.00 59.31 107 LEU A N 1
ATOM 766 C CA . LEU A 1 107 ? 38.839 -10.322 -8.788 1.00 59.31 107 LEU A CA 1
ATOM 767 C C . LEU A 1 107 ? 40.060 -11.036 -8.186 1.00 59.31 107 LEU A C 1
ATOM 769 O O . LEU A 1 107 ? 40.992 -10.379 -7.722 1.00 59.31 107 LEU A O 1
ATOM 773 N N . VAL A 1 108 ? 40.074 -12.372 -8.179 1.00 62.53 108 VAL A N 1
ATOM 774 C CA . VAL A 1 108 ? 41.208 -13.156 -7.670 1.00 62.53 108 VAL A CA 1
ATOM 775 C C . VAL A 1 108 ? 42.396 -13.118 -8.632 1.00 62.53 108 VAL A C 1
ATOM 777 O O . VAL A 1 108 ? 43.530 -13.038 -8.159 1.00 62.53 108 VAL A O 1
ATOM 780 N N . GLU A 1 109 ? 42.180 -13.128 -9.951 1.00 57.62 109 GLU A N 1
ATOM 781 C CA . GLU A 1 109 ? 43.265 -12.960 -10.930 1.00 57.62 109 GLU A CA 1
ATOM 782 C C . GLU A 1 109 ? 43.919 -11.574 -10.839 1.00 57.62 109 GLU A C 1
ATOM 784 O O . GLU A 1 109 ? 45.149 -11.488 -10.852 1.00 57.62 109 GLU A O 1
ATOM 789 N N . GLU A 1 110 ? 43.134 -10.507 -10.667 1.00 56.88 110 GLU A N 1
ATOM 790 C CA . GLU A 1 110 ? 43.652 -9.142 -10.495 1.00 56.88 110 GLU A CA 1
ATOM 791 C C . GLU A 1 110 ? 44.451 -8.978 -9.189 1.00 56.88 110 GLU A C 1
ATOM 793 O O . GLU A 1 110 ? 45.489 -8.313 -9.171 1.00 56.88 110 GLU A O 1
ATOM 798 N N . PHE A 1 111 ? 44.020 -9.630 -8.102 1.00 56.09 111 PHE A N 1
ATOM 799 C CA . PHE A 1 111 ? 44.700 -9.549 -6.805 1.00 56.09 111 PHE A CA 1
ATOM 800 C C . PHE A 1 111 ? 45.936 -10.462 -6.715 1.00 56.09 111 PHE A C 1
ATOM 802 O O . PHE A 1 111 ? 46.950 -10.084 -6.128 1.00 56.09 111 PHE A O 1
ATOM 809 N N . SER A 1 112 ? 45.886 -11.657 -7.318 1.00 54.16 112 SER A N 1
ATOM 810 C CA . SER A 1 112 ? 46.971 -12.654 -7.248 1.00 54.16 112 SER A CA 1
ATOM 811 C C . SER A 1 112 ? 48.200 -12.267 -8.071 1.00 54.16 112 SER A C 1
ATOM 813 O O . SER A 1 112 ? 49.305 -12.696 -7.746 1.00 54.16 112 SER A O 1
ATOM 815 N N . HIS A 1 113 ? 48.035 -11.430 -9.100 1.00 55.81 113 HIS A N 1
ATOM 816 C CA . HIS A 1 113 ? 49.151 -10.930 -9.909 1.00 55.81 113 HIS A CA 1
ATOM 817 C C . HIS A 1 113 ? 49.787 -9.647 -9.366 1.00 55.81 113 HIS A C 1
ATOM 819 O O . HIS A 1 113 ? 50.711 -9.133 -9.993 1.00 55.81 113 HIS A O 1
ATOM 825 N N . GLY A 1 114 ? 49.339 -9.152 -8.202 1.00 48.03 114 GLY A N 1
ATOM 826 C CA . GLY A 1 114 ? 50.002 -8.071 -7.476 1.00 48.03 114 GLY A CA 1
ATOM 827 C C . GLY A 1 114 ? 50.332 -6.874 -8.363 1.00 48.03 114 GLY A C 1
ATOM 828 O O . GLY A 1 114 ? 51.490 -6.473 -8.415 1.00 48.03 114 GLY A O 1
ATOM 829 N N . ASN A 1 115 ? 49.345 -6.340 -9.087 1.00 57.06 115 ASN A N 1
ATOM 830 C CA . ASN A 1 115 ? 49.514 -5.108 -9.849 1.00 57.06 115 ASN A CA 1
ATOM 831 C C . ASN A 1 115 ? 49.265 -3.901 -8.919 1.00 57.06 115 ASN A C 1
ATOM 833 O O . ASN A 1 115 ? 48.104 -3.586 -8.648 1.00 57.06 115 ASN A O 1
ATOM 837 N N . PRO A 1 116 ? 50.309 -3.221 -8.402 1.00 57.12 116 PRO A N 1
ATOM 838 C CA . PRO A 1 116 ? 50.138 -2.079 -7.502 1.00 57.12 116 PRO A CA 1
ATOM 839 C C . PRO A 1 116 ? 49.514 -0.857 -8.198 1.00 57.12 116 PRO A C 1
ATOM 841 O O . PRO A 1 116 ? 49.037 0.040 -7.509 1.00 57.12 116 PRO A O 1
ATOM 844 N N . ASP A 1 117 ? 49.474 -0.853 -9.536 1.00 57.19 117 ASP A N 1
ATOM 845 C CA . ASP A 1 117 ? 48.899 0.204 -10.374 1.00 57.19 117 ASP A CA 1
ATOM 846 C C . ASP A 1 117 ? 47.525 -0.181 -10.949 1.00 57.19 117 ASP A C 1
ATOM 848 O O . ASP A 1 117 ? 47.074 0.398 -11.941 1.00 57.19 117 ASP A O 1
ATOM 852 N N . ALA A 1 118 ? 46.842 -1.172 -10.361 1.00 56.62 118 ALA A N 1
ATOM 853 C CA . ALA A 1 118 ? 45.480 -1.522 -10.746 1.00 56.62 118 ALA A CA 1
ATOM 854 C C . ALA A 1 118 ? 44.546 -0.326 -10.497 1.00 56.62 118 ALA A C 1
ATOM 856 O O . ALA A 1 118 ? 44.065 -0.088 -9.387 1.00 56.62 118 ALA A O 1
ATOM 857 N N . MET A 1 119 ? 44.304 0.463 -11.544 1.00 54.97 119 MET A N 1
ATOM 858 C CA . MET A 1 119 ? 43.277 1.489 -11.512 1.00 54.97 119 MET A CA 1
ATOM 859 C C . MET A 1 119 ? 41.910 0.805 -11.475 1.00 54.97 119 MET A C 1
ATOM 861 O O . MET A 1 119 ? 41.710 -0.175 -12.198 1.00 54.97 119 MET A O 1
ATOM 865 N N . PRO A 1 120 ? 40.959 1.306 -10.665 1.00 57.03 120 PRO A N 1
ATOM 866 C CA . PRO A 1 120 ? 39.601 0.789 -10.684 1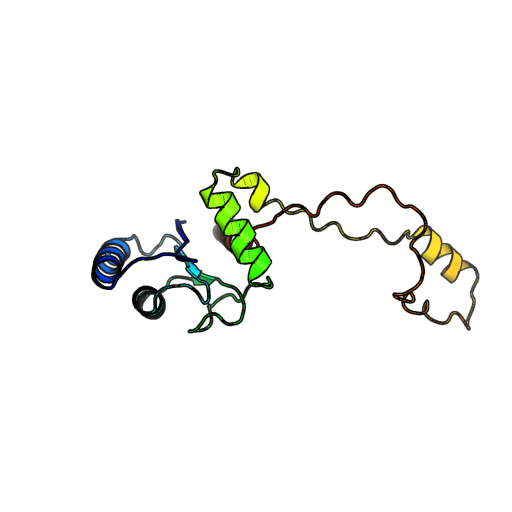.00 57.03 120 PRO A CA 1
ATOM 867 C C . PRO A 1 120 ? 39.076 0.807 -12.125 1.00 57.03 120 PRO A C 1
ATOM 869 O O . PRO A 1 120 ? 39.365 1.767 -12.854 1.00 57.03 120 PRO A O 1
ATOM 872 N N . PRO A 1 121 ? 38.332 -0.231 -12.547 1.00 55.28 121 PRO A N 1
ATOM 873 C CA . PRO A 1 121 ? 37.808 -0.296 -13.898 1.00 55.28 121 PRO A CA 1
ATOM 874 C C . PRO A 1 121 ? 37.050 0.995 -14.189 1.00 55.28 121 PRO A C 1
ATOM 876 O O . PRO A 1 121 ? 36.254 1.476 -13.375 1.00 55.28 121 PRO A O 1
ATOM 879 N N . THR A 1 122 ? 37.356 1.595 -15.337 1.00 57.28 122 THR A N 1
ATOM 880 C CA . THR A 1 122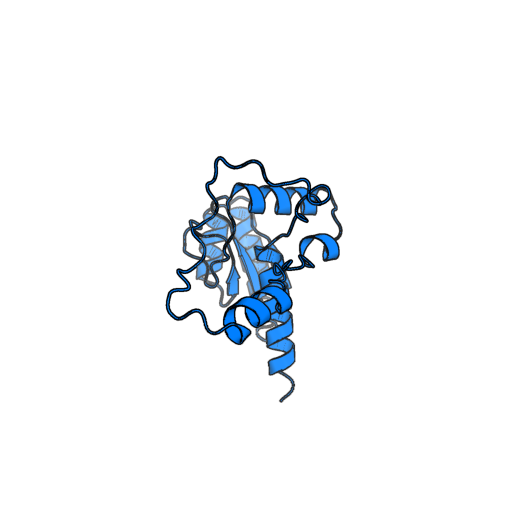 ? 36.657 2.794 -15.784 1.00 57.28 122 THR A CA 1
ATOM 881 C C . THR A 1 122 ? 35.172 2.443 -15.875 1.00 57.28 122 THR A C 1
ATOM 883 O O . THR A 1 122 ? 34.845 1.359 -16.369 1.00 57.28 122 THR A O 1
ATOM 886 N N . PRO A 1 123 ? 34.262 3.302 -15.380 1.00 52.78 123 PRO A N 1
ATOM 887 C CA . PRO A 1 123 ? 32.836 3.068 -15.539 1.00 52.78 123 PRO A CA 1
ATOM 888 C C . PRO A 1 123 ? 32.551 2.779 -17.016 1.00 52.78 123 PRO A C 1
ATOM 890 O O . PRO A 1 123 ? 33.116 3.477 -17.864 1.00 52.78 123 PRO A O 1
ATOM 893 N N . PRO A 1 124 ? 31.736 1.762 -17.337 1.00 53.22 124 PRO A N 1
ATOM 894 C CA . PRO A 1 124 ? 31.481 1.412 -18.722 1.00 53.22 124 PRO A CA 1
ATOM 895 C C . PRO A 1 124 ? 30.957 2.643 -19.460 1.00 53.22 124 PRO A C 1
ATOM 897 O O . PRO A 1 124 ? 30.045 3.325 -18.981 1.00 53.22 124 PRO A O 1
ATOM 900 N N . ASP A 1 125 ? 31.571 2.942 -20.604 1.00 50.06 125 ASP A N 1
ATOM 901 C CA . ASP A 1 125 ? 31.128 4.019 -21.475 1.00 50.06 125 ASP A CA 1
ATOM 902 C C . ASP A 1 125 ? 29.683 3.702 -21.898 1.00 50.06 125 ASP A C 1
ATOM 904 O O . ASP A 1 125 ? 29.449 2.652 -22.511 1.00 50.06 125 ASP A O 1
ATOM 908 N N . PRO A 1 126 ? 28.696 4.564 -21.589 1.00 57.50 126 PRO A N 1
ATOM 909 C CA . PRO A 1 126 ? 27.298 4.318 -21.937 1.00 57.50 126 PRO A CA 1
ATOM 910 C C . PRO A 1 126 ? 27.066 4.196 -23.452 1.00 57.50 126 PRO A C 1
ATOM 912 O O . PRO A 1 126 ? 25.966 3.836 -23.866 1.00 57.50 126 PRO A O 1
ATOM 915 N N . THR A 1 127 ? 28.074 4.493 -24.278 1.00 52.22 127 THR A N 1
ATOM 916 C CA . THR A 1 127 ? 28.023 4.373 -25.737 1.00 52.22 127 THR A CA 1
ATOM 917 C C . THR A 1 127 ? 28.650 3.090 -26.293 1.00 52.22 127 THR A C 1
ATOM 919 O O . THR A 1 127 ? 28.474 2.806 -27.479 1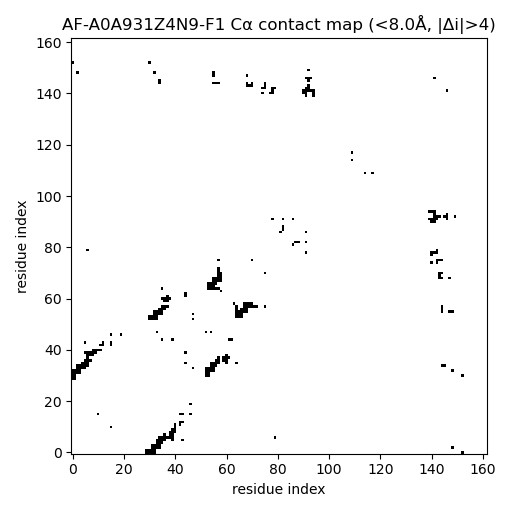.00 52.22 127 THR A O 1
ATOM 922 N N . THR A 1 128 ? 29.322 2.272 -25.470 1.00 49.19 128 THR A N 1
ATOM 923 C CA . THR A 1 128 ? 29.851 0.973 -25.926 1.00 49.19 128 THR A CA 1
ATOM 924 C C . THR A 1 128 ? 28.737 -0.076 -26.066 1.00 49.19 128 THR A C 1
ATO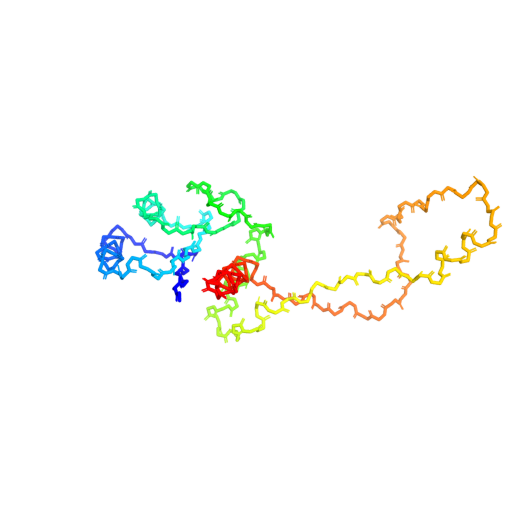M 926 O O . THR A 1 128 ? 28.024 -0.341 -25.095 1.00 49.19 128 THR A O 1
ATOM 929 N N . PRO A 1 129 ? 28.570 -0.716 -27.243 1.00 46.97 129 PRO A N 1
ATOM 930 C CA . PRO A 1 129 ? 27.630 -1.819 -27.402 1.00 46.97 129 PRO A CA 1
ATOM 931 C C . PRO A 1 129 ? 28.058 -2.989 -26.513 1.00 46.97 129 PRO A C 1
ATOM 933 O O . PRO A 1 129 ? 29.148 -3.541 -26.669 1.00 46.97 129 PRO A O 1
ATOM 936 N N . LYS A 1 130 ? 27.195 -3.359 -25.566 1.00 51.31 130 LYS A N 1
ATOM 937 C CA . LYS A 1 130 ? 27.362 -4.535 -24.710 1.00 51.31 130 LYS A CA 1
ATOM 938 C C . LYS A 1 130 ? 27.447 -5.773 -25.612 1.00 51.31 130 LYS A C 1
ATOM 940 O O . LYS A 1 130 ? 26.523 -6.017 -26.382 1.00 51.31 130 LYS A O 1
ATOM 945 N N . ALA A 1 131 ? 28.549 -6.522 -25.541 1.00 49.84 131 ALA A N 1
ATOM 946 C CA . ALA A 1 131 ? 28.668 -7.803 -26.236 1.00 49.84 131 ALA A CA 1
ATOM 947 C C . ALA A 1 131 ? 27.514 -8.724 -25.808 1.00 49.84 131 ALA A C 1
ATOM 949 O O . ALA A 1 131 ? 27.174 -8.752 -24.623 1.00 49.84 131 ALA A O 1
ATOM 950 N N . ASP A 1 132 ? 26.919 -9.421 -26.781 1.00 50.09 132 ASP A N 1
ATOM 951 C CA . ASP A 1 132 ? 25.671 -10.189 -26.691 1.00 50.09 132 ASP A CA 1
ATOM 952 C C . ASP A 1 132 ? 25.664 -11.220 -25.546 1.00 50.09 132 ASP A C 1
ATOM 954 O O . ASP A 1 132 ? 25.898 -12.417 -25.722 1.00 50.09 132 ASP A O 1
ATOM 958 N N . GLY A 1 133 ? 25.355 -10.749 -24.340 1.00 44.31 133 GLY A N 1
ATOM 959 C CA . GLY A 1 133 ? 24.796 -11.561 -23.274 1.00 44.31 133 GLY A CA 1
ATOM 960 C C . GLY A 1 133 ? 23.333 -11.838 -23.601 1.00 44.31 133 GLY A C 1
ATOM 961 O O . GLY A 1 133 ? 22.631 -10.944 -24.068 1.00 44.31 133 GLY A O 1
ATOM 962 N N . ALA A 1 134 ? 22.903 -13.084 -23.385 1.00 52.62 134 ALA A N 1
ATOM 963 C CA . ALA A 1 134 ? 21.550 -13.598 -23.614 1.00 52.62 134 ALA A CA 1
ATOM 964 C C . ALA A 1 134 ? 20.436 -12.556 -23.365 1.00 52.62 134 ALA A C 1
ATOM 966 O O . ALA A 1 134 ? 20.562 -11.771 -22.425 1.00 52.62 134 ALA A O 1
ATOM 967 N N . PRO A 1 135 ? 19.337 -12.574 -24.154 1.00 45.72 135 PRO A N 1
ATOM 968 C CA . PRO A 1 135 ? 18.321 -11.525 -24.137 1.00 45.72 135 PRO A CA 1
ATOM 969 C C . PRO A 1 135 ? 17.900 -11.210 -22.706 1.00 45.72 135 PRO A C 1
ATOM 971 O O . PRO A 1 135 ? 17.468 -12.114 -21.981 1.00 45.72 135 PRO A O 1
ATOM 974 N N . ASP A 1 136 ? 18.056 -9.939 -22.322 1.00 50.69 136 ASP A N 1
ATOM 975 C CA . ASP A 1 136 ? 17.626 -9.415 -21.029 1.00 50.69 136 ASP A CA 1
ATOM 976 C C . ASP A 1 136 ? 16.192 -9.892 -20.802 1.00 50.69 136 ASP A C 1
ATOM 978 O O . ASP A 1 136 ? 15.261 -9.502 -21.518 1.00 50.69 136 ASP A O 1
ATOM 982 N N . LYS A 1 137 ? 16.006 -10.811 -19.845 1.00 52.25 137 LYS A N 1
ATOM 983 C CA . LYS A 1 137 ? 14.657 -11.218 -19.462 1.00 52.25 137 LYS A CA 1
ATOM 984 C C . LYS A 1 137 ? 13.927 -9.941 -19.060 1.00 52.25 137 LYS A C 1
ATOM 986 O O . LYS A 1 137 ? 14.477 -9.179 -18.262 1.00 52.25 137 LYS A O 1
ATOM 991 N N . PRO A 1 138 ? 12.711 -9.695 -19.578 1.00 57.03 138 PRO A N 1
ATOM 992 C CA . PRO A 1 138 ? 11.973 -8.501 -19.212 1.00 57.03 138 PRO A CA 1
ATOM 993 C C . PRO A 1 138 ? 11.878 -8.449 -17.690 1.00 57.03 138 PRO A C 1
ATOM 995 O O . PRO A 1 138 ? 11.453 -9.422 -17.058 1.00 57.03 138 PRO A O 1
ATOM 998 N N . ALA A 1 139 ? 12.353 -7.341 -17.115 1.00 65.44 139 ALA A N 1
ATOM 999 C CA . ALA A 1 139 ? 12.402 -7.161 -15.674 1.00 65.44 139 ALA A CA 1
ATOM 1000 C C . ALA A 1 139 ? 11.023 -7.475 -15.087 1.00 65.44 139 ALA A C 1
ATOM 1002 O O . ALA A 1 139 ? 10.016 -6.891 -15.500 1.00 65.44 139 ALA A O 1
ATOM 1003 N N . VAL A 1 140 ? 10.977 -8.430 -14.156 1.00 76.94 140 VAL A N 1
ATOM 1004 C CA . VAL A 1 140 ? 9.717 -8.897 -13.573 1.00 76.94 140 VAL A CA 1
ATOM 1005 C C . VAL A 1 140 ? 9.026 -7.715 -12.899 1.00 76.94 140 VAL A C 1
ATOM 1007 O O . VAL A 1 140 ? 9.578 -7.096 -11.982 1.00 76.94 140 VAL A O 1
ATOM 1010 N N . LEU A 1 141 ? 7.816 -7.396 -13.366 1.00 89.19 141 LEU A N 1
ATOM 1011 C CA . LEU A 1 141 ? 7.000 -6.335 -12.792 1.00 89.19 141 LEU A CA 1
ATOM 1012 C C . LEU A 1 141 ? 6.763 -6.645 -11.312 1.00 89.19 141 LEU A C 1
ATOM 1014 O O . LEU A 1 141 ? 6.173 -7.663 -10.967 1.00 89.19 141 LEU A O 1
ATOM 1018 N N . THR A 1 142 ? 7.269 -5.777 -10.440 1.00 91.88 142 THR A N 1
ATOM 1019 C CA . THR A 1 142 ? 7.190 -5.949 -8.989 1.00 91.88 142 THR A CA 1
ATOM 1020 C C . THR A 1 142 ? 6.442 -4.770 -8.392 1.00 91.88 142 THR A C 1
ATOM 1022 O O . THR A 1 142 ? 6.870 -3.626 -8.555 1.00 91.88 142 THR A O 1
ATOM 1025 N N . ASP A 1 143 ? 5.392 -5.042 -7.624 1.00 94.88 143 ASP A N 1
ATOM 1026 C CA . ASP A 1 143 ? 4.757 -4.034 -6.785 1.00 94.88 143 ASP A CA 1
ATOM 1027 C C . ASP A 1 143 ? 5.604 -3.820 -5.528 1.00 94.88 143 ASP A C 1
ATOM 1029 O O . ASP A 1 143 ? 5.491 -4.535 -4.530 1.00 94.88 143 ASP A O 1
ATOM 1033 N N . ARG A 1 144 ? 6.503 -2.834 -5.579 1.00 94.94 144 ARG A N 1
ATOM 1034 C CA . ARG A 1 144 ? 7.439 -2.556 -4.481 1.00 94.94 144 ARG A CA 1
ATOM 1035 C C . ARG A 1 144 ? 6.731 -2.124 -3.198 1.00 94.94 144 ARG A C 1
ATOM 1037 O O . ARG A 1 144 ? 7.231 -2.422 -2.109 1.00 94.94 144 ARG A O 1
ATOM 1044 N N . VAL A 1 145 ? 5.601 -1.427 -3.305 1.00 96.88 145 VAL A N 1
ATOM 1045 C CA . VAL A 1 145 ? 4.855 -0.904 -2.153 1.00 96.88 145 VAL A CA 1
ATOM 1046 C C . VAL A 1 145 ? 4.137 -2.051 -1.443 1.00 96.88 145 VAL A C 1
ATOM 1048 O O . VAL A 1 145 ? 4.316 -2.241 -0.235 1.00 96.88 145 VAL A O 1
ATOM 1051 N N . LEU A 1 146 ? 3.426 -2.887 -2.200 1.00 96.31 146 LEU A N 1
ATOM 1052 C CA . LEU A 1 146 ? 2.753 -4.075 -1.683 1.00 96.31 146 LEU A CA 1
ATOM 1053 C C . LEU A 1 146 ? 3.751 -5.116 -1.159 1.00 96.31 146 LEU A C 1
ATOM 1055 O O . LEU A 1 146 ? 3.593 -5.630 -0.048 1.00 96.31 146 LEU A O 1
ATOM 1059 N N . GLN A 1 147 ? 4.842 -5.358 -1.893 1.00 95.31 147 GLN A N 1
ATOM 1060 C CA . GLN A 1 147 ? 5.951 -6.206 -1.454 1.00 95.31 147 GLN A CA 1
ATOM 1061 C C . GLN A 1 147 ? 6.492 -5.743 -0.092 1.00 95.31 147 GLN A C 1
ATOM 1063 O O . GLN A 1 147 ? 6.706 -6.560 0.808 1.00 95.31 147 GLN A O 1
ATOM 1068 N N . ARG A 1 148 ? 6.683 -4.430 0.107 1.00 96.25 148 ARG A N 1
ATOM 1069 C CA . ARG A 1 148 ? 7.165 -3.891 1.387 1.00 96.25 148 ARG A CA 1
ATOM 1070 C C . ARG A 1 148 ? 6.176 -4.141 2.526 1.00 96.25 148 ARG A C 1
ATOM 1072 O O . ARG A 1 148 ? 6.623 -4.495 3.618 1.00 96.25 148 ARG A O 1
ATOM 1079 N N . ALA A 1 149 ? 4.871 -4.008 2.290 1.00 96.25 149 ALA A N 1
ATOM 1080 C CA . ALA A 1 149 ? 3.852 -4.314 3.294 1.00 96.25 149 ALA A CA 1
ATOM 1081 C C . ALA A 1 149 ? 3.888 -5.794 3.713 1.00 96.25 149 ALA A C 1
ATOM 1083 O O . ALA A 1 149 ? 3.870 -6.102 4.908 1.00 96.25 149 ALA A O 1
ATOM 1084 N N . VAL A 1 150 ? 4.041 -6.712 2.751 1.00 94.62 150 VAL A N 1
ATOM 1085 C CA . VAL A 1 150 ? 4.202 -8.149 3.031 1.00 94.62 150 VAL A CA 1
ATOM 1086 C C . VAL A 1 150 ? 5.482 -8.421 3.824 1.00 94.62 150 VAL A C 1
ATOM 1088 O O . VAL A 1 150 ? 5.447 -9.151 4.818 1.00 94.62 150 VAL A O 1
ATOM 1091 N N . HIS A 1 151 ? 6.607 -7.815 3.438 1.00 94.38 151 HIS A N 1
ATOM 1092 C CA . HIS A 1 151 ? 7.872 -7.962 4.159 1.00 94.38 151 HIS A CA 1
ATOM 1093 C C . HIS A 1 151 ? 7.771 -7.485 5.611 1.00 94.38 151 HIS A C 1
ATOM 1095 O O . HIS A 1 151 ? 8.213 -8.190 6.517 1.00 94.38 151 HIS A O 1
ATOM 1101 N N . LEU A 1 152 ? 7.148 -6.330 5.850 1.00 94.81 152 LEU A N 1
ATOM 1102 C CA . LEU A 1 152 ? 6.945 -5.807 7.201 1.00 94.81 152 LEU A CA 1
ATOM 1103 C C . LEU A 1 152 ? 6.008 -6.693 8.017 1.00 94.81 152 LEU A C 1
ATOM 1105 O O . LEU A 1 152 ? 6.285 -6.957 9.185 1.00 94.81 152 LEU A O 1
ATOM 1109 N N . HIS A 1 153 ? 4.940 -7.217 7.413 1.00 93.06 153 HIS A N 1
ATOM 1110 C CA . HIS A 1 153 ? 4.077 -8.171 8.097 1.00 93.06 153 HIS A CA 1
ATOM 1111 C C . HIS A 1 153 ? 4.850 -9.417 8.548 1.00 93.06 153 HIS A C 1
ATOM 1113 O O . HIS A 1 153 ? 4.749 -9.798 9.717 1.00 93.06 153 HIS A O 1
ATOM 1119 N N . ARG A 1 154 ? 5.635 -10.024 7.649 1.00 92.31 154 ARG A N 1
ATOM 1120 C CA . ARG A 1 154 ? 6.453 -11.207 7.957 1.00 92.31 154 ARG A CA 1
ATOM 1121 C C . ARG A 1 154 ? 7.493 -10.912 9.036 1.00 92.31 154 ARG A C 1
ATOM 1123 O O . ARG A 1 154 ? 7.646 -11.710 9.954 1.00 92.31 154 ARG A O 1
ATOM 1130 N N . ALA A 1 155 ? 8.141 -9.749 8.976 1.00 92.62 155 ALA A N 1
ATOM 1131 C CA . ALA A 1 155 ? 9.082 -9.317 10.003 1.00 92.62 155 ALA A CA 1
ATOM 1132 C C . ALA A 1 155 ? 8.406 -9.183 11.379 1.00 92.62 155 ALA A C 1
ATOM 1134 O O . ALA A 1 155 ? 8.913 -9.712 12.363 1.00 92.62 155 ALA A O 1
ATOM 1135 N N . LEU A 1 156 ? 7.226 -8.556 11.456 1.00 90.81 156 LEU A N 1
ATOM 1136 C CA . LEU A 1 156 ? 6.479 -8.441 12.714 1.00 90.81 156 LEU A CA 1
ATOM 1137 C C . LEU A 1 156 ? 6.061 -9.803 13.281 1.00 90.81 156 LEU A C 1
ATOM 1139 O O . LEU A 1 156 ? 6.050 -9.970 14.496 1.00 90.81 156 LEU A O 1
ATOM 1143 N N . LEU A 1 157 ? 5.714 -10.774 12.429 1.00 91.00 157 LEU A N 1
ATOM 1144 C CA . LEU A 1 157 ? 5.424 -12.138 12.882 1.00 91.00 157 LEU A CA 1
ATOM 1145 C C . LEU A 1 157 ? 6.665 -12.811 13.473 1.00 91.00 157 LEU A C 1
ATOM 1147 O O . LEU A 1 157 ? 6.570 -13.409 14.540 1.00 91.00 157 LEU A O 1
ATOM 1151 N N . ALA A 1 158 ? 7.822 -12.666 12.823 1.00 90.69 158 ALA A N 1
ATOM 1152 C CA . ALA A 1 158 ? 9.081 -13.211 13.325 1.00 90.69 158 ALA A CA 1
ATOM 1153 C C . ALA A 1 158 ? 9.496 -12.589 14.672 1.00 90.69 158 ALA A C 1
ATOM 1155 O O . ALA A 1 158 ? 10.070 -13.274 15.513 1.00 90.69 158 ALA A O 1
ATOM 1156 N N . LEU A 1 159 ? 9.173 -11.311 14.900 1.00 87.75 159 LEU A N 1
ATOM 1157 C CA . LEU A 1 159 ? 9.457 -10.619 16.161 1.00 87.75 159 LEU A CA 1
ATOM 1158 C C . LEU A 1 159 ? 8.496 -10.991 17.300 1.00 87.75 159 LEU A C 1
ATOM 1160 O O . LEU A 1 159 ? 8.898 -10.944 18.456 1.00 87.75 159 LEU A O 1
ATOM 1164 N N . LYS A 1 160 ? 7.245 -11.364 16.995 1.00 71.19 160 LYS A N 1
ATOM 1165 C CA . LYS A 1 160 ? 6.236 -11.770 17.995 1.00 71.19 160 LYS A CA 1
ATOM 1166 C C . LYS A 1 160 ? 6.459 -13.175 18.576 1.00 71.19 160 LYS A C 1
ATOM 1168 O O . LYS A 1 160 ? 5.732 -13.566 19.478 1.00 71.19 160 LYS A O 1
ATOM 1173 N N . LEU A 1 161 ? 7.434 -13.928 18.068 1.00 50.62 161 LEU A N 1
ATOM 1174 C CA . LEU A 1 161 ? 7.788 -15.283 18.511 1.00 50.62 161 LEU A CA 1
ATOM 1175 C C . LEU A 1 161 ? 8.765 -15.302 19.710 1.00 50.62 161 LEU A C 1
ATOM 1177 O O . LEU A 1 161 ? 9.583 -16.212 19.827 1.00 50.62 161 LEU A O 1
ATOM 1181 N N . ARG A 1 162 ? 8.691 -14.309 20.602 1.00 43.47 162 ARG A N 1
ATOM 1182 C CA . ARG A 1 162 ? 9.442 -14.264 21.865 1.00 43.47 162 ARG A CA 1
ATOM 1183 C C . ARG A 1 162 ? 8.526 -13.930 23.027 1.00 43.47 162 ARG A C 1
ATOM 1185 O O . ARG A 1 162 ? 7.735 -12.975 22.870 1.00 43.47 162 ARG A O 1
#

Mean predicted aligned error: 12.37 Å

Solvent-accessible surface area (backbone atoms only — not comparable to full-atom values): 9879 Å² total; per-residue (Å²): 115,48,78,45,81,43,48,73,43,88,68,56,66,70,56,36,53,53,50,50,54,58,59,71,73,51,68,88,89,53,57,42,36,36,36,44,33,67,61,33,40,68,59,54,50,55,52,57,74,78,41,94,50,49,30,30,14,37,76,80,19,77,76,72,39,82,40,68,34,94,61,54,74,68,54,51,48,52,31,50,53,39,47,75,73,62,50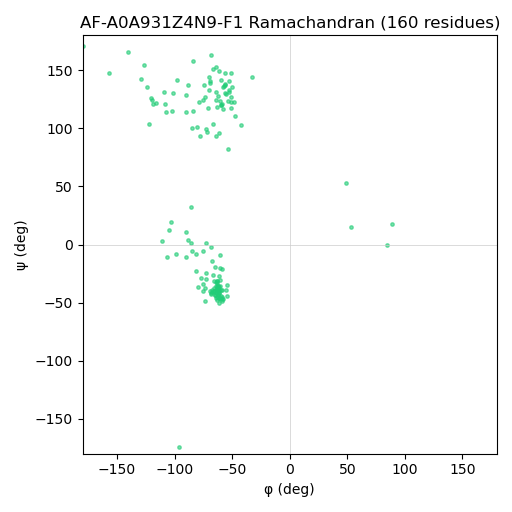,59,67,65,66,29,48,60,58,74,80,81,68,82,76,74,61,62,67,60,57,47,55,58,59,73,65,65,55,94,79,70,66,78,78,74,77,79,60,93,82,62,81,76,75,90,64,76,81,78,69,77,77,72,68,42,29,59,55,62,29,47,54,54,51,52,52,53,51,53,54,67,65,64,76,113

Sequence (162 aa):
ALVLDLRYTTAGGASAAELQSALATRPANAPLFILLSPSTPPALLALSRQSPALTLGPAGTEPAPKVVVKTDAASDRRAYDALEAGAALDTLITGKIDKERFDEATLVEEFSHGNPDAMPPTPPDPTTPKADGAPDKPAVLTDRVLQRAVHLHRALLALKLR

Radius of gyration: 21.94 Å; Cα contacts (8 Å, |Δi|>4): 170; chains: 1; bounding box: 69×29×49 Å

Foldseek 3Di:
DDEAEQELDPDDLVVLVVVLVVVVPDDPVDAYEYEYELNGDPSNVVSVVVDPHQYEYDPPRPPDGNHHWPDDPVLLVVLVVCVVVPNDPCLQQVQDPPDPDDPVVVVCVVVVVPDPPPDDPDDPDPPDPDDDDDPDDPRRRHNRRVNVVVVVVVVVVVVVPD

pLDDT: mean 80.13, std 17.27, range [43.47, 97.94]